Protein AF-A0A4Y7U472-F1 (afdb_monomer)

Solvent-accessible surface area (backbone atoms only — not comparable to full-atom values): 7929 Å² total; per-residue (Å²): 132,93,72,65,66,66,72,52,52,53,54,51,52,53,49,52,58,49,40,71,41,30,76,50,100,68,57,77,51,77,62,58,70,70,46,49,53,51,54,50,52,54,51,51,52,54,40,53,52,48,24,68,74,67,76,40,74,71,55,61,49,71,45,38,63,63,49,50,40,51,50,53,35,51,54,50,35,56,73,73,70,47,67,82,89,54,91,81,71,67,43,59,70,46,40,43,33,67,76,66,60,40,57,60,70,57,55,53,46,52,51,52,51,54,41,49,51,49,37,51,50,49,58,64,46,48,67,52,50,56,52,52,55,64,72,76,108

Mean predicted aligned error: 5.18 Å

Secondary structure (DSSP, 8-state):
----HHHHHHHHHHHHHHHHHHSSSS-S---HHHHHHHHHHHHHHHHHHHHHHHT-GGGGGGGHHHHHHHHHHHHHHHHTT--TTS-----HHHIIIIIS---HHHHHHHHHHHHHHHHHHHHHHHHHHHHHHHHH-

Foldseek 3Di:
DLDDPCLVVVVVVVVVVLCVQQLDLDHNDDCPPVNVVVVVVSQVVSLVSVCVVLVDPLSVLLCVLVVCQVVVQQVVCVVVVHDPPDDDQRRPLSCCCPVVVPRNSVSVVVSVVVSVVSNVVSVVCVVVVVVVVVVVD

Sequence (137 aa):
LFTDASFIIYAMLASMVFLFFNYRKKAKCFAGDVGSIAIAFWVIFLILKLILLTNSIIWLLFLAVYGVDAICTILHRLYLKQNIFEAHRLHFYQILSNEYKIQHRIVSLIYAITQSIISGIVVFFYDKLETVTLFVV

pLDDT: mean 90.58, std 10.45, range [45.75, 97.88]

Organism: NCBI:txid2133765

Radius of gyration: 17.92 Å; Cα contacts (8 Å, |Δi|>4): 68; chains: 1; bounding box: 34×40×49 Å

Structure (mmCIF, N/CA/C/O backbone):
data_AF-A0A4Y7U472-F1
#
_entry.id   AF-A0A4Y7U472-F1
#
loop_
_atom_site.group_PDB
_atom_site.id
_atom_site.type_symbol
_atom_site.label_atom_id
_atom_site.label_alt_id
_atom_site.label_comp_id
_atom_site.label_asym_id
_atom_site.label_entity_id
_atom_site.label_seq_id
_atom_site.pdbx_PDB_ins_code
_atom_site.Cartn_x
_atom_site.Cartn_y
_atom_site.Cartn_z
_atom_site.occupancy
_atom_site.B_iso_or_equiv
_atom_site.auth_seq_id
_atom_site.auth_comp_id
_atom_site.auth_asym_id
_atom_site.auth_atom_id
_atom_site.pdbx_PDB_model_num
ATOM 1 N N . LEU A 1 1 ? 15.512 -10.337 -16.105 1.00 76.62 1 LEU A N 1
ATOM 2 C CA . LEU A 1 1 ? 14.334 -11.083 -15.597 1.00 76.62 1 LEU A CA 1
ATOM 3 C C . LEU A 1 1 ? 13.852 -10.414 -14.309 1.00 76.62 1 LEU A C 1
ATOM 5 O O . LEU A 1 1 ? 14.685 -10.203 -13.435 1.00 76.62 1 LEU A O 1
ATOM 9 N N . PHE A 1 2 ? 12.562 -10.058 -14.198 1.00 87.75 2 PHE A N 1
ATOM 10 C CA . PHE A 1 2 ? 12.027 -9.349 -13.025 1.00 87.75 2 PHE A CA 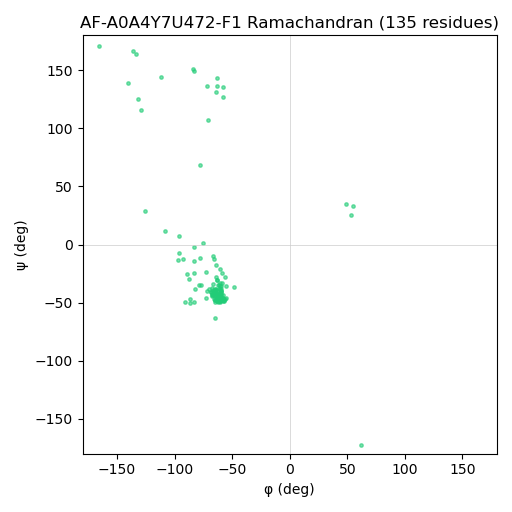1
ATOM 11 C C . PHE A 1 2 ? 12.094 -10.197 -11.755 1.00 87.75 2 PHE A C 1
ATOM 13 O O . PHE A 1 2 ? 12.836 -9.850 -10.858 1.00 87.75 2 PHE A O 1
ATOM 20 N N . THR A 1 3 ? 11.403 -11.329 -11.652 1.00 92.50 3 THR A N 1
ATOM 21 C CA . THR A 1 3 ? 11.542 -12.290 -10.540 1.00 92.50 3 THR A CA 1
ATOM 22 C C . THR A 1 3 ? 10.876 -13.611 -10.926 1.00 92.50 3 THR A C 1
ATOM 24 O O . THR A 1 3 ? 10.211 -13.671 -11.959 1.00 92.50 3 THR A O 1
ATOM 27 N N . ASP A 1 4 ? 11.053 -14.660 -10.122 1.00 93.00 4 ASP A N 1
ATOM 28 C CA . ASP A 1 4 ? 10.314 -15.914 -10.297 1.00 93.00 4 ASP A CA 1
ATOM 29 C C . ASP A 1 4 ? 8.809 -15.686 -10.074 1.00 93.00 4 ASP A C 1
ATOM 31 O O . ASP A 1 4 ? 8.409 -15.082 -9.075 1.00 93.00 4 ASP A O 1
ATOM 35 N N . ALA A 1 5 ? 7.966 -16.172 -10.989 1.00 93.44 5 ALA A N 1
ATOM 36 C CA . ALA A 1 5 ? 6.516 -16.007 -10.899 1.00 93.44 5 ALA A CA 1
ATOM 37 C C . ALA A 1 5 ? 5.935 -16.634 -9.619 1.00 93.44 5 ALA A C 1
ATOM 39 O O . ALA A 1 5 ? 5.031 -16.068 -9.002 1.00 93.44 5 ALA A O 1
ATOM 40 N N . SER A 1 6 ? 6.498 -17.756 -9.169 1.00 95.12 6 SER A N 1
ATOM 41 C CA . SER A 1 6 ? 6.091 -18.467 -7.954 1.00 95.12 6 SER A CA 1
ATOM 42 C C . SER A 1 6 ? 6.266 -17.595 -6.712 1.00 95.12 6 SER A C 1
ATOM 44 O O . SER A 1 6 ? 5.431 -17.630 -5.808 1.00 95.12 6 SER A O 1
ATOM 46 N N . PHE A 1 7 ? 7.307 -16.754 -6.691 1.00 93.62 7 PHE A N 1
ATOM 47 C CA . PHE A 1 7 ? 7.569 -15.816 -5.596 1.00 93.62 7 PHE A CA 1
ATOM 48 C C . PHE A 1 7 ? 6.462 -14.764 -5.445 1.00 93.62 7 PHE A C 1
ATOM 50 O O . PHE A 1 7 ? 6.217 -14.276 -4.343 1.00 93.62 7 PHE A O 1
ATOM 57 N N . ILE A 1 8 ? 5.775 -14.427 -6.541 1.00 94.75 8 ILE A N 1
ATOM 58 C CA . ILE A 1 8 ? 4.638 -13.506 -6.516 1.00 94.75 8 ILE A CA 1
ATOM 59 C C . ILE A 1 8 ? 3.346 -14.261 -6.197 1.00 94.75 8 ILE A C 1
ATOM 61 O O . ILE A 1 8 ? 2.609 -13.893 -5.281 1.00 94.75 8 ILE A O 1
ATOM 65 N N . ILE A 1 9 ? 3.092 -15.346 -6.928 1.00 95.62 9 ILE A N 1
ATOM 66 C CA . ILE A 1 9 ? 1.836 -16.099 -6.868 1.00 95.62 9 ILE A CA 1
ATOM 67 C C . ILE A 1 9 ? 1.595 -16.675 -5.469 1.00 95.62 9 ILE A C 1
ATOM 69 O O . ILE A 1 9 ? 0.494 -16.535 -4.938 1.00 95.62 9 ILE A O 1
ATOM 73 N N . TYR A 1 10 ? 2.603 -17.275 -4.828 1.00 95.50 10 TYR A N 1
ATOM 74 C CA . TYR A 1 10 ? 2.413 -17.867 -3.500 1.00 95.50 10 TYR A CA 1
ATOM 75 C C . TYR A 1 10 ? 2.120 -16.827 -2.420 1.00 95.50 10 TYR A C 1
ATOM 77 O O . TYR A 1 10 ? 1.247 -17.053 -1.583 1.00 95.50 10 TYR A O 1
ATOM 85 N N . ALA A 1 11 ? 2.779 -15.669 -2.461 1.00 94.62 11 ALA A N 1
ATOM 86 C CA . ALA A 1 11 ? 2.505 -14.583 -1.524 1.00 94.62 11 ALA A CA 1
ATOM 87 C C . ALA A 1 11 ? 1.107 -13.975 -1.741 1.00 94.62 11 ALA A C 1
ATOM 89 O O . ALA A 1 11 ? 0.402 -13.683 -0.769 1.00 94.62 11 ALA A O 1
ATOM 90 N N . MET A 1 12 ? 0.653 -13.856 -2.995 1.00 95.75 12 MET A N 1
ATOM 91 C CA . MET A 1 12 ? -0.722 -13.452 -3.311 1.00 95.75 12 MET A CA 1
ATOM 92 C C . MET A 1 12 ? -1.753 -14.459 -2.787 1.00 95.75 12 MET A C 1
ATOM 94 O O . MET A 1 12 ? -2.718 -14.059 -2.135 1.00 95.75 12 MET A O 1
ATOM 98 N N . LEU A 1 13 ? -1.543 -15.760 -3.014 1.00 97.12 13 LEU A N 1
ATOM 99 C CA . LEU A 1 13 ? -2.435 -16.816 -2.522 1.00 97.12 13 LEU A CA 1
ATOM 100 C C . LEU A 1 13 ? -2.481 -16.845 -0.991 1.00 97.12 13 LEU A C 1
ATOM 102 O O . LEU A 1 13 ? -3.567 -16.881 -0.414 1.00 97.12 13 LEU A O 1
ATOM 106 N N . ALA A 1 14 ? -1.327 -16.753 -0.324 1.00 95.69 14 ALA A N 1
ATOM 107 C CA . ALA A 1 14 ? -1.250 -16.661 1.132 1.00 95.69 14 ALA A CA 1
ATOM 108 C C . ALA A 1 14 ? -2.024 -15.442 1.661 1.00 95.69 14 ALA A C 1
ATOM 110 O O . ALA A 1 14 ? -2.798 -15.562 2.612 1.00 95.69 14 ALA A O 1
ATOM 111 N N . SER A 1 15 ? -1.885 -14.289 0.999 1.00 95.44 15 SER A N 1
ATOM 112 C CA . SER A 1 15 ? -2.616 -13.065 1.344 1.00 95.44 15 SER A CA 1
ATOM 113 C C . SER A 1 15 ? -4.124 -13.216 1.136 1.00 95.44 15 SER A C 1
ATOM 115 O O . SER A 1 15 ? -4.905 -12.747 1.961 1.00 95.44 15 SER A O 1
ATOM 117 N N . MET A 1 16 ? -4.554 -13.915 0.082 1.00 96.06 16 MET A N 1
ATOM 118 C CA . MET A 1 16 ? -5.968 -14.188 -0.194 1.00 96.06 16 MET A CA 1
ATOM 119 C C . MET A 1 16 ? -6.588 -15.118 0.859 1.00 96.06 16 MET A C 1
ATOM 121 O O . MET A 1 16 ? -7.681 -14.846 1.362 1.00 96.06 16 MET A O 1
ATOM 125 N N . VAL A 1 17 ? -5.870 -16.175 1.253 1.00 96.44 17 VAL A N 1
ATOM 126 C CA . VAL A 1 17 ? -6.282 -17.074 2.343 1.00 96.44 17 VAL A CA 1
ATOM 127 C C . VAL A 1 17 ? -6.347 -16.312 3.667 1.00 96.44 17 VAL A C 1
ATOM 129 O O . VAL A 1 17 ? -7.341 -16.415 4.387 1.00 96.44 17 VAL A O 1
ATOM 132 N N . PHE A 1 18 ? -5.343 -15.490 3.977 1.00 95.69 18 PHE A N 1
ATOM 133 C CA . PHE A 1 18 ? -5.356 -14.630 5.160 1.00 95.69 18 PHE A CA 1
ATOM 134 C C . PHE A 1 18 ? -6.564 -13.680 5.160 1.00 95.69 18 PHE A C 1
ATOM 136 O O . PHE A 1 18 ? -7.284 -13.589 6.160 1.00 95.69 18 PHE A O 1
ATOM 143 N N . LEU A 1 19 ? -6.850 -13.032 4.026 1.00 94.19 19 LEU A N 1
ATOM 144 C CA . LEU A 1 19 ? -7.974 -12.112 3.876 1.00 94.19 19 LEU A CA 1
ATOM 145 C C . LEU A 1 19 ? -9.318 -12.805 4.137 1.00 94.19 19 LEU A C 1
ATOM 147 O O . LEU A 1 19 ? -10.188 -12.214 4.773 1.00 94.19 19 LEU A O 1
ATOM 151 N N . PHE A 1 20 ? -9.483 -14.075 3.756 1.00 94.50 20 PHE A N 1
ATOM 152 C CA . PHE A 1 20 ? -10.693 -14.849 4.064 1.00 94.50 20 PHE A CA 1
ATOM 153 C C . PHE A 1 20 ? -10.950 -15.003 5.576 1.00 94.50 20 PHE A C 1
ATOM 155 O O . PHE A 1 20 ? -12.105 -15.047 6.025 1.00 94.50 20 PHE A O 1
ATOM 162 N N . PHE A 1 21 ? -9.899 -15.081 6.395 1.00 94.75 21 PHE A N 1
ATOM 163 C CA . PHE A 1 21 ? -10.017 -15.147 7.857 1.00 94.75 21 PHE A CA 1
ATOM 164 C C . PHE A 1 21 ? -10.065 -13.763 8.517 1.00 94.75 21 PHE A C 1
ATOM 166 O O . PHE A 1 21 ? -10.706 -13.610 9.565 1.00 94.75 21 PHE A O 1
ATOM 173 N N . ASN A 1 22 ? -9.433 -12.762 7.903 1.00 95.12 22 ASN A N 1
ATOM 174 C CA . ASN A 1 22 ? -9.317 -11.410 8.437 1.00 95.12 22 ASN A CA 1
ATOM 175 C 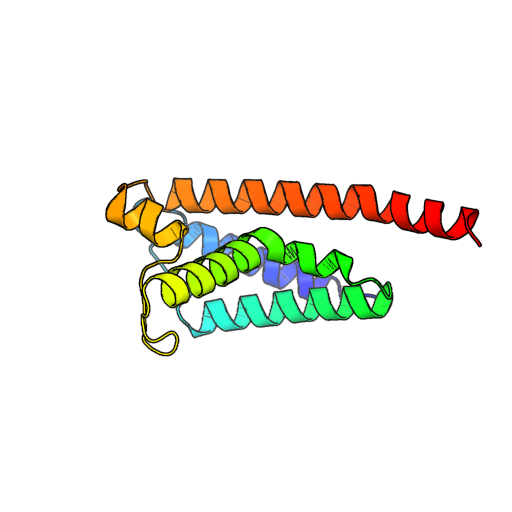C . ASN A 1 22 ? -10.508 -10.500 8.073 1.00 95.12 22 ASN A C 1
ATOM 177 O O . ASN A 1 22 ? -11.080 -9.866 8.961 1.00 95.12 22 ASN A O 1
ATOM 181 N N . TYR A 1 23 ? -10.945 -10.478 6.808 1.00 91.62 23 TYR A N 1
ATOM 182 C CA . TYR A 1 23 ? -11.982 -9.578 6.283 1.00 91.62 23 TYR A CA 1
ATOM 183 C C . TYR A 1 23 ? -13.400 -10.029 6.668 1.00 91.62 23 TYR A C 1
ATOM 185 O O . TYR A 1 23 ? -14.215 -10.481 5.863 1.00 91.62 23 TYR A O 1
ATOM 193 N N . ARG A 1 24 ? -13.713 -9.930 7.960 1.00 90.81 24 ARG A N 1
ATOM 194 C CA . ARG A 1 24 ? -14.987 -10.339 8.568 1.00 90.81 24 ARG A CA 1
ATOM 195 C C . ARG A 1 24 ? -15.494 -9.255 9.512 1.00 90.81 24 ARG A C 1
ATOM 197 O O . ARG A 1 24 ? -14.742 -8.380 9.924 1.00 90.81 24 ARG A O 1
ATOM 204 N N . LYS A 1 25 ? -16.779 -9.319 9.893 1.00 86.88 25 LYS A N 1
ATOM 205 C CA . LYS A 1 25 ? -17.333 -8.434 10.944 1.00 86.88 25 LYS A CA 1
ATOM 206 C C . LYS A 1 25 ? -16.536 -8.542 12.252 1.00 86.88 25 LYS A C 1
ATOM 208 O O . LYS A 1 25 ? -16.368 -7.548 12.943 1.00 86.88 25 LYS A O 1
ATOM 213 N N . LYS A 1 26 ? -16.051 -9.747 12.565 1.00 89.38 26 LYS A N 1
ATOM 214 C CA . LYS A 1 26 ? -15.075 -10.029 13.621 1.00 89.38 26 LYS A CA 1
ATOM 215 C C . LYS A 1 26 ? -13.953 -10.860 12.999 1.00 89.38 26 LYS A C 1
ATOM 217 O O . LYS A 1 26 ? -14.231 -11.958 12.509 1.00 89.38 26 LYS A O 1
ATOM 222 N N . ALA A 1 27 ? -12.738 -10.319 12.952 1.00 90.56 27 ALA A N 1
ATOM 223 C CA . ALA A 1 27 ? -11.581 -11.017 12.400 1.00 90.56 27 ALA A CA 1
ATOM 224 C C . ALA A 1 27 ? -11.281 -12.275 13.227 1.00 90.56 27 ALA A C 1
ATOM 226 O O . ALA A 1 27 ? -11.332 -12.239 14.456 1.00 90.56 27 ALA A O 1
ATOM 227 N N . LYS A 1 28 ? -10.995 -13.392 12.552 1.00 92.38 28 LYS A N 1
ATOM 228 C CA . LYS A 1 28 ? -10.588 -14.645 13.213 1.00 92.38 28 LYS A CA 1
ATOM 229 C C . LYS A 1 28 ? -9.079 -14.739 13.406 1.00 92.38 28 LYS A C 1
ATOM 231 O O . LYS A 1 28 ? -8.617 -15.456 14.282 1.00 92.38 28 LYS A O 1
ATOM 236 N N . CYS A 1 29 ? -8.333 -14.043 12.556 1.00 92.94 29 CYS A N 1
ATOM 237 C CA . CYS A 1 29 ? -6.883 -14.024 12.540 1.00 92.94 29 CYS A CA 1
ATOM 238 C C . CYS A 1 29 ? -6.415 -12.597 12.242 1.00 92.94 29 CYS A C 1
ATOM 240 O O . CYS A 1 29 ? -6.997 -11.908 11.395 1.00 92.94 29 CYS A O 1
ATOM 242 N N . PHE A 1 30 ? -5.372 -12.168 12.942 1.00 93.06 30 PHE A N 1
ATOM 243 C CA . PHE A 1 30 ? -4.671 -10.912 12.710 1.00 93.06 30 PHE A CA 1
ATOM 244 C C . PHE A 1 30 ? -3.273 -11.231 12.185 1.00 93.06 30 PHE A C 1
ATOM 246 O O . PHE A 1 30 ? -2.674 -12.212 12.612 1.00 93.06 30 PHE A O 1
ATOM 253 N N . ALA A 1 31 ? -2.756 -10.401 11.278 1.00 92.56 31 ALA A N 1
ATOM 254 C CA . ALA A 1 31 ? -1.408 -10.585 10.738 1.00 92.56 31 ALA A CA 1
ATOM 255 C C . ALA A 1 31 ? -0.329 -10.447 11.828 1.00 92.56 31 ALA A C 1
ATOM 257 O O . ALA A 1 31 ? 0.727 -11.072 11.739 1.00 92.56 31 ALA A O 1
ATOM 258 N N . GLY A 1 32 ? -0.605 -9.622 12.847 1.00 92.81 32 GLY A N 1
ATOM 259 C CA . GLY A 1 32 ? 0.377 -9.219 13.848 1.00 92.81 32 GLY A CA 1
ATOM 260 C C . GLY A 1 32 ? 1.544 -8.442 13.233 1.00 92.81 32 GLY A C 1
ATOM 261 O O . GLY A 1 32 ? 1.542 -8.105 12.043 1.00 92.81 32 GLY A O 1
ATOM 262 N N . ASP A 1 33 ? 2.560 -8.179 14.047 1.00 93.69 33 ASP A N 1
ATOM 263 C CA . ASP A 1 33 ? 3.754 -7.454 13.600 1.00 93.69 33 ASP A CA 1
ATOM 264 C C . ASP A 1 33 ? 4.566 -8.292 12.606 1.00 93.69 33 ASP A C 1
ATOM 266 O O . ASP A 1 33 ? 4.981 -7.802 11.562 1.00 93.69 33 ASP A O 1
ATOM 270 N N . VAL A 1 34 ? 4.699 -9.598 12.859 1.00 94.31 34 VAL A N 1
ATOM 271 C CA . VAL A 1 34 ? 5.447 -10.509 11.978 1.00 94.31 34 VAL A CA 1
ATOM 272 C C . VAL A 1 34 ? 4.846 -10.550 10.571 1.00 94.31 34 VAL A C 1
ATOM 274 O O . VAL A 1 34 ? 5.568 -10.384 9.590 1.00 94.31 34 VAL A O 1
ATOM 277 N N . GLY A 1 35 ? 3.526 -10.739 10.450 1.00 93.62 35 GLY A N 1
ATOM 278 C CA . GLY A 1 35 ? 2.869 -10.824 9.146 1.00 93.62 35 GLY A CA 1
ATOM 279 C C . GLY A 1 35 ? 2.878 -9.495 8.393 1.00 93.62 35 GLY A C 1
ATOM 280 O O . GLY A 1 35 ? 3.130 -9.470 7.190 1.00 93.62 35 GLY A O 1
ATOM 281 N N . SER A 1 36 ? 2.643 -8.381 9.093 1.00 93.25 36 SER A N 1
ATOM 282 C CA . SER A 1 36 ? 2.641 -7.053 8.468 1.00 93.25 36 SER A CA 1
ATOM 283 C C . SER A 1 36 ? 4.031 -6.631 7.983 1.00 93.25 36 SER A C 1
ATOM 285 O O . SER A 1 36 ? 4.158 -6.196 6.838 1.00 93.25 36 SER A O 1
ATOM 287 N N . ILE A 1 37 ? 5.079 -6.832 8.788 1.00 95.38 37 ILE A N 1
ATOM 288 C CA . ILE A 1 37 ? 6.466 -6.534 8.401 1.00 95.38 37 ILE A CA 1
ATOM 289 C C . ILE A 1 37 ? 6.906 -7.422 7.230 1.00 95.38 37 ILE A C 1
ATOM 291 O O . ILE A 1 37 ? 7.529 -6.926 6.292 1.00 95.38 37 ILE A O 1
ATOM 295 N N . ALA A 1 38 ? 6.540 -8.709 7.230 1.00 95.69 38 ALA A N 1
ATOM 296 C CA . ALA A 1 38 ? 6.867 -9.623 6.135 1.00 95.69 38 ALA A CA 1
ATOM 297 C C . ALA A 1 38 ? 6.240 -9.188 4.798 1.00 95.69 38 ALA A C 1
ATOM 299 O O . ALA A 1 38 ? 6.934 -9.141 3.781 1.00 95.69 38 ALA A O 1
ATOM 300 N N . ILE A 1 39 ? 4.951 -8.819 4.793 1.00 95.69 39 ILE A N 1
ATOM 301 C CA . ILE A 1 39 ? 4.265 -8.323 3.587 1.00 95.69 39 ILE A CA 1
ATOM 302 C C . ILE A 1 39 ? 4.881 -6.998 3.126 1.00 95.69 39 ILE A C 1
ATOM 304 O O . ILE A 1 39 ? 5.130 -6.828 1.934 1.00 95.69 39 ILE A O 1
ATOM 308 N N . ALA A 1 40 ? 5.167 -6.076 4.051 1.00 95.38 40 ALA A N 1
ATOM 309 C CA . ALA A 1 40 ? 5.785 -4.794 3.722 1.00 95.38 40 ALA A CA 1
ATOM 310 C C . ALA A 1 40 ? 7.160 -4.982 3.069 1.00 95.38 40 ALA A C 1
ATOM 312 O O . ALA A 1 40 ? 7.423 -4.407 2.015 1.00 95.38 40 ALA A O 1
ATOM 313 N N . PHE A 1 41 ? 8.012 -5.833 3.646 1.00 95.75 41 PHE A N 1
ATOM 314 C CA . PHE A 1 41 ? 9.325 -6.143 3.087 1.00 95.75 41 PHE A CA 1
ATOM 315 C C . PHE A 1 41 ? 9.218 -6.763 1.688 1.00 95.75 41 PHE A C 1
ATOM 317 O O . PHE A 1 41 ? 9.921 -6.341 0.771 1.00 95.75 41 PHE A O 1
ATOM 324 N N . TRP A 1 42 ? 8.301 -7.717 1.503 1.00 96.44 42 TRP A N 1
ATOM 325 C CA . TRP A 1 42 ? 8.051 -8.351 0.209 1.00 96.44 42 TRP A CA 1
ATOM 326 C C . TRP A 1 42 ? 7.611 -7.338 -0.861 1.00 96.44 42 TRP A C 1
ATOM 328 O O . TRP A 1 42 ? 8.180 -7.316 -1.953 1.00 96.44 42 TRP A O 1
ATOM 338 N N . VAL A 1 43 ? 6.667 -6.446 -0.544 1.00 96.69 43 VAL A N 1
ATOM 339 C CA . VAL A 1 43 ? 6.197 -5.400 -1.470 1.00 96.69 43 VAL A CA 1
ATOM 340 C C . VAL A 1 43 ? 7.304 -4.393 -1.789 1.00 96.69 43 VAL A C 1
ATOM 342 O O . VAL A 1 43 ? 7.531 -4.089 -2.960 1.00 96.69 43 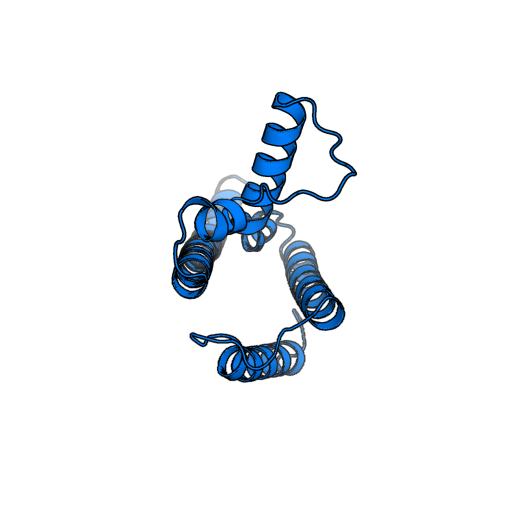VAL A O 1
ATOM 345 N N . ILE A 1 44 ? 8.029 -3.902 -0.779 1.00 96.81 44 ILE A N 1
ATOM 346 C CA . ILE A 1 44 ? 9.132 -2.945 -0.967 1.00 96.81 44 ILE A CA 1
ATOM 347 C C . ILE A 1 44 ? 10.226 -3.553 -1.846 1.00 96.81 44 ILE A C 1
ATOM 349 O O . ILE A 1 44 ? 10.711 -2.885 -2.757 1.00 96.81 44 ILE A O 1
ATOM 353 N N . PHE A 1 45 ? 10.583 -4.822 -1.630 1.00 96.50 45 PHE A N 1
ATOM 354 C CA . PHE A 1 45 ? 11.557 -5.522 -2.465 1.00 96.50 45 PHE A CA 1
ATOM 355 C C . PHE A 1 45 ? 11.133 -5.550 -3.939 1.00 96.50 45 PHE A C 1
ATOM 357 O O . PHE A 1 45 ? 11.936 -5.222 -4.813 1.00 96.50 45 PHE A O 1
ATOM 364 N N . LEU A 1 46 ? 9.875 -5.903 -4.226 1.00 96.69 46 LEU A N 1
ATOM 365 C CA . LEU A 1 46 ? 9.358 -5.938 -5.597 1.00 96.69 46 LEU A CA 1
ATOM 366 C C . LEU A 1 46 ? 9.370 -4.550 -6.247 1.00 96.69 46 LEU A C 1
ATOM 368 O O . LEU A 1 46 ? 9.784 -4.429 -7.399 1.00 96.69 46 LEU A O 1
ATOM 372 N N . ILE A 1 47 ? 8.976 -3.507 -5.512 1.00 96.44 47 ILE A N 1
ATOM 373 C CA . ILE A 1 47 ? 8.984 -2.123 -6.006 1.00 96.44 47 ILE A CA 1
ATOM 374 C C . ILE A 1 47 ? 10.412 -1.648 -6.278 1.00 96.44 47 ILE A C 1
ATOM 376 O O . ILE A 1 47 ? 10.681 -1.136 -7.359 1.00 96.44 47 ILE A O 1
ATOM 380 N N . LEU A 1 48 ? 11.349 -1.850 -5.348 1.00 96.50 48 LEU A N 1
ATOM 381 C CA . LEU A 1 48 ? 12.751 -1.471 -5.544 1.00 96.50 48 LEU A CA 1
ATOM 382 C C . LEU A 1 48 ? 13.362 -2.189 -6.745 1.00 96.50 48 LEU A C 1
ATOM 384 O O . LEU A 1 48 ? 14.032 -1.566 -7.566 1.00 96.50 48 LEU A O 1
ATOM 388 N N . LYS A 1 49 ? 13.091 -3.487 -6.892 1.00 95.56 49 LYS A N 1
ATOM 389 C CA . LYS A 1 49 ? 13.549 -4.253 -8.050 1.00 95.56 49 LYS A CA 1
ATOM 390 C C . LYS A 1 49 ? 12.967 -3.711 -9.354 1.00 95.56 49 LYS A C 1
ATOM 392 O O . LYS A 1 49 ? 13.679 -3.667 -10.353 1.00 95.56 49 LYS A O 1
ATOM 397 N N . LEU A 1 50 ? 11.705 -3.283 -9.338 1.00 93.81 50 LEU A N 1
ATOM 398 C CA . LEU A 1 50 ? 11.045 -2.68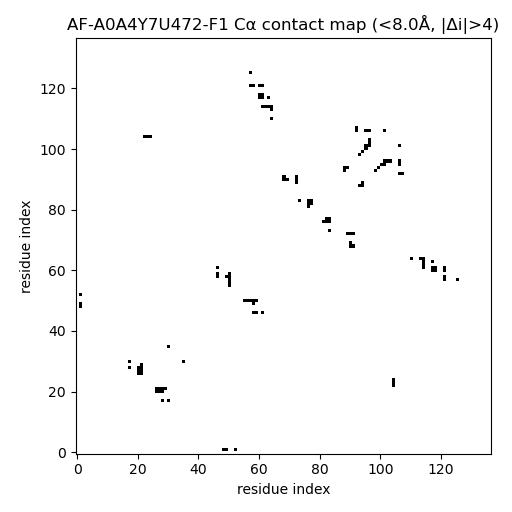9 -10.498 1.00 93.81 50 LEU A CA 1
ATOM 399 C C . LEU A 1 50 ? 11.707 -1.362 -10.872 1.00 93.81 50 LEU A C 1
ATOM 401 O O . LEU A 1 50 ? 12.108 -1.206 -12.017 1.00 93.81 50 LEU A O 1
ATOM 405 N N . ILE A 1 51 ? 11.941 -0.484 -9.891 1.00 93.88 51 ILE A N 1
ATOM 406 C CA . ILE A 1 51 ? 12.657 0.790 -10.067 1.00 93.88 51 ILE A CA 1
ATOM 407 C C . ILE A 1 51 ? 14.037 0.572 -10.685 1.00 93.88 51 ILE A C 1
ATOM 409 O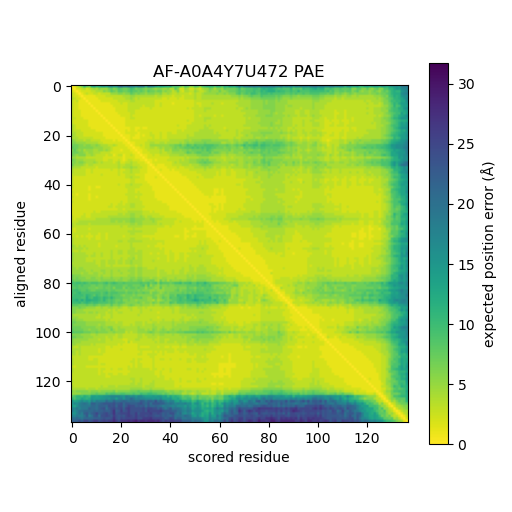 O . ILE A 1 51 ? 14.397 1.285 -11.616 1.00 93.88 51 ILE A O 1
ATOM 413 N N . LEU A 1 52 ? 14.806 -0.403 -10.191 1.00 93.88 52 LEU A N 1
ATOM 414 C CA . LEU A 1 52 ? 16.147 -0.696 -10.707 1.00 93.88 52 LEU A CA 1
ATOM 415 C C . LEU A 1 52 ? 16.125 -1.238 -12.139 1.00 93.88 52 LEU A C 1
ATOM 417 O O . LEU A 1 52 ? 17.038 -0.965 -12.910 1.00 93.88 52 LEU A O 1
ATOM 421 N N . LEU A 1 53 ? 15.100 -2.010 -12.502 1.00 92.69 53 LEU A N 1
ATOM 422 C CA . LEU A 1 53 ? 14.974 -2.564 -13.850 1.00 92.69 53 LEU A CA 1
ATOM 423 C C . LEU A 1 53 ? 14.498 -1.529 -14.867 1.00 92.69 53 LEU A C 1
ATOM 425 O O . LEU A 1 53 ? 14.932 -1.571 -16.013 1.00 92.69 53 LEU A O 1
ATOM 429 N N . THR A 1 54 ? 13.633 -0.606 -14.455 1.00 90.38 54 THR A N 1
ATOM 430 C CA . THR A 1 54 ? 13.077 0.435 -15.328 1.00 90.38 54 THR A CA 1
ATOM 431 C C . THR A 1 54 ? 13.817 1.769 -15.243 1.00 90.38 54 THR A C 1
ATOM 433 O O . THR A 1 54 ? 13.469 2.700 -15.956 1.00 90.38 54 THR A O 1
ATOM 436 N N . ASN A 1 55 ? 14.769 1.917 -14.316 1.00 90.38 55 ASN A N 1
ATOM 437 C CA . ASN A 1 55 ? 15.409 3.191 -13.957 1.00 90.38 55 ASN A CA 1
ATOM 438 C C . ASN A 1 55 ? 14.411 4.340 -13.704 1.00 90.38 55 ASN A C 1
ATOM 440 O O . ASN A 1 55 ? 14.687 5.499 -14.006 1.00 90.38 55 ASN A O 1
ATOM 444 N N . SER A 1 56 ? 13.238 4.028 -13.143 1.00 88.38 56 SER A N 1
ATOM 445 C CA . SER A 1 56 ? 12.154 4.999 -12.964 1.00 88.38 56 SER A CA 1
ATOM 446 C C . SER A 1 56 ? 11.603 4.952 -11.551 1.00 88.38 56 SER A C 1
ATOM 448 O O . SER A 1 56 ? 11.182 3.908 -11.065 1.00 88.38 56 SER A O 1
ATOM 450 N N . ILE A 1 57 ? 11.582 6.104 -10.886 1.00 91.50 57 ILE A N 1
ATOM 451 C CA . ILE A 1 57 ? 11.138 6.241 -9.492 1.00 91.50 57 ILE A CA 1
ATOM 452 C C . ILE A 1 57 ? 9.601 6.236 -9.389 1.00 91.50 57 ILE A C 1
ATOM 454 O O . ILE A 1 57 ? 9.053 6.067 -8.300 1.00 91.50 57 ILE A O 1
ATOM 458 N N . ILE A 1 58 ? 8.882 6.353 -10.514 1.00 92.25 58 ILE A N 1
ATOM 459 C CA . ILE A 1 58 ? 7.413 6.441 -10.542 1.00 92.25 58 ILE A CA 1
ATOM 460 C C . ILE A 1 58 ? 6.727 5.252 -9.854 1.00 92.25 58 ILE A C 1
ATOM 462 O O . ILE A 1 58 ? 5.653 5.407 -9.276 1.00 92.25 58 ILE A O 1
ATOM 466 N N . TRP A 1 59 ? 7.373 4.083 -9.830 1.00 93.44 59 TRP A N 1
ATOM 467 C CA . TRP A 1 59 ? 6.861 2.885 -9.166 1.00 93.44 59 TRP A CA 1
ATOM 468 C C . TRP A 1 59 ? 6.731 3.028 -7.644 1.00 93.44 59 TRP A C 1
ATOM 470 O O . TRP A 1 59 ? 5.956 2.288 -7.041 1.00 93.44 59 TRP A O 1
ATOM 480 N N . LEU A 1 60 ? 7.387 4.012 -7.009 1.00 94.38 60 LEU A N 1
ATOM 481 C CA . LEU A 1 60 ? 7.126 4.353 -5.602 1.00 94.38 60 LEU A CA 1
ATOM 482 C C . LEU A 1 60 ? 5.663 4.750 -5.356 1.00 94.38 60 LEU A C 1
ATOM 484 O O . LEU A 1 60 ? 5.160 4.574 -4.246 1.00 94.38 60 LEU A O 1
ATOM 488 N N . LEU A 1 61 ? 4.944 5.223 -6.380 1.00 95.50 61 LEU A N 1
ATOM 489 C CA . LEU A 1 61 ? 3.522 5.560 -6.283 1.00 95.50 61 LEU A CA 1
ATOM 490 C C . LEU A 1 61 ? 2.620 4.337 -6.038 1.00 95.50 61 LEU A C 1
ATOM 492 O O . LEU A 1 61 ? 1.458 4.494 -5.658 1.00 95.50 61 LEU A O 1
ATOM 496 N N . PHE A 1 62 ? 3.142 3.111 -6.135 1.00 96.00 62 PHE A N 1
ATOM 497 C CA . PHE A 1 62 ? 2.438 1.917 -5.647 1.00 96.00 62 PHE A CA 1
ATOM 498 C C . PHE A 1 62 ? 2.260 1.907 -4.118 1.00 96.00 62 PHE A C 1
ATOM 500 O O . PHE A 1 62 ? 1.465 1.127 -3.602 1.00 96.00 62 PHE A O 1
ATOM 507 N N . LEU A 1 63 ? 2.951 2.796 -3.397 1.00 96.56 63 LEU A N 1
ATOM 508 C CA . LEU A 1 63 ? 2.771 3.042 -1.965 1.00 96.56 63 LEU A CA 1
ATOM 509 C C . LEU A 1 63 ? 2.103 4.396 -1.679 1.00 96.56 63 LEU A C 1
ATOM 511 O O . LEU A 1 63 ? 2.098 4.834 -0.531 1.00 96.56 63 LEU A O 1
ATOM 515 N N . ALA A 1 64 ? 1.549 5.073 -2.691 1.00 95.75 64 ALA A N 1
ATOM 516 C CA . ALA A 1 64 ? 1.092 6.458 -2.579 1.00 95.75 64 ALA A CA 1
ATOM 517 C C . ALA A 1 64 ? 0.075 6.684 -1.453 1.00 95.75 64 ALA A C 1
ATOM 519 O O . ALA A 1 64 ? 0.249 7.617 -0.677 1.00 95.75 64 ALA A O 1
ATOM 520 N N . VAL A 1 65 ? -0.956 5.843 -1.317 1.00 96.44 65 VAL A N 1
ATOM 521 C CA . VAL A 1 65 ? -1.999 6.048 -0.294 1.00 96.44 65 VAL A CA 1
ATOM 522 C C . VAL A 1 65 ? -1.402 5.976 1.111 1.00 96.44 65 VAL A C 1
ATOM 524 O O . VAL A 1 65 ? -1.651 6.851 1.937 1.00 96.44 65 VAL A O 1
ATOM 527 N N . TYR A 1 66 ? -0.571 4.965 1.368 1.00 94.00 66 TYR A N 1
ATOM 528 C CA . TYR A 1 66 ? 0.085 4.780 2.663 1.00 94.00 66 TYR A CA 1
ATOM 529 C C . TYR A 1 66 ? 1.153 5.846 2.930 1.00 94.00 66 TYR A C 1
ATOM 531 O O . TYR A 1 66 ? 1.267 6.333 4.053 1.00 94.00 66 TYR A O 1
ATOM 539 N N . GLY A 1 67 ? 1.906 6.237 1.899 1.00 95.19 67 GLY A N 1
ATOM 540 C CA . GLY A 1 67 ? 2.904 7.298 1.978 1.00 95.19 67 GLY A CA 1
ATOM 541 C C . GLY A 1 67 ? 2.275 8.651 2.296 1.00 95.19 67 GLY A C 1
ATOM 542 O O . GLY A 1 67 ? 2.736 9.337 3.203 1.00 95.19 67 GLY A O 1
ATOM 543 N N . VAL A 1 68 ? 1.183 9.009 1.615 1.00 96.19 68 VAL A N 1
ATOM 544 C CA . VAL A 1 68 ? 0.441 10.250 1.873 1.00 96.19 68 VAL A CA 1
ATOM 545 C C . VAL A 1 68 ? -0.142 10.247 3.283 1.00 96.19 68 VAL A C 1
ATOM 547 O O . VAL A 1 68 ? 0.061 11.219 4.002 1.00 96.19 68 VAL A O 1
ATOM 550 N N . ASP A 1 69 ? -0.793 9.164 3.721 1.00 95.62 69 ASP A N 1
ATOM 551 C CA . ASP A 1 69 ? -1.331 9.060 5.087 1.00 95.62 69 ASP A CA 1
ATOM 552 C C . ASP A 1 69 ? -0.223 9.265 6.137 1.00 95.62 69 ASP A C 1
ATOM 554 O O . ASP A 1 69 ? -0.355 10.091 7.042 1.00 95.62 69 ASP A O 1
ATOM 558 N N . ALA A 1 70 ? 0.924 8.594 5.977 1.00 93.69 70 ALA A N 1
ATOM 559 C CA . ALA A 1 70 ? 2.062 8.742 6.881 1.00 93.69 70 ALA A CA 1
ATOM 560 C C . ALA A 1 70 ? 2.632 10.171 6.890 1.00 93.69 70 ALA A C 1
ATOM 562 O O . ALA A 1 70 ? 2.797 10.753 7.963 1.00 93.69 70 ALA A O 1
ATOM 563 N N . ILE A 1 71 ? 2.889 10.761 5.719 1.00 95.56 71 ILE A N 1
ATOM 564 C CA . ILE A 1 71 ? 3.449 12.116 5.597 1.00 95.56 71 ILE A CA 1
ATOM 565 C C . ILE A 1 71 ? 2.478 13.147 6.174 1.00 95.56 71 ILE A C 1
ATOM 567 O O . ILE A 1 71 ? 2.877 13.968 7.000 1.00 95.56 71 ILE A O 1
ATOM 571 N N . CYS A 1 72 ? 1.198 13.089 5.803 1.00 94.75 72 CYS A N 1
ATOM 572 C CA . CYS A 1 72 ? 0.175 13.981 6.339 1.00 94.75 72 CYS A CA 1
ATOM 573 C C . CYS A 1 72 ? 0.053 13.842 7.858 1.00 94.75 72 CYS A C 1
ATOM 575 O O . CYS A 1 72 ? -0.058 14.852 8.550 1.00 94.75 72 CYS A O 1
ATOM 577 N N . THR A 1 73 ? 0.138 12.621 8.392 1.00 93.94 73 THR A N 1
ATOM 578 C CA . THR A 1 73 ? 0.100 12.395 9.841 1.00 93.94 73 THR A CA 1
ATOM 579 C C . THR A 1 73 ? 1.311 13.016 10.537 1.00 93.94 73 THR A C 1
ATOM 581 O O . THR A 1 73 ? 1.148 13.700 11.546 1.00 93.94 73 THR A O 1
ATOM 584 N N . ILE A 1 74 ? 2.520 12.848 9.993 1.00 94.00 74 ILE A N 1
ATOM 585 C CA . ILE A 1 74 ? 3.738 13.468 10.537 1.00 94.00 74 ILE A CA 1
ATOM 586 C C . ILE A 1 74 ? 3.615 14.996 10.523 1.00 94.00 74 ILE A C 1
ATOM 588 O O . ILE A 1 74 ? 3.832 15.633 11.553 1.00 94.00 74 ILE A O 1
ATOM 592 N N . LEU A 1 75 ? 3.210 15.585 9.394 1.00 94.62 75 LEU A N 1
ATOM 593 C CA . LEU A 1 75 ? 3.026 17.034 9.263 1.00 94.62 75 LEU A CA 1
ATOM 594 C C . LEU A 1 75 ? 1.985 17.569 10.252 1.00 94.62 75 LEU A C 1
ATOM 596 O O . LEU A 1 75 ? 2.214 18.588 10.901 1.00 94.62 75 LEU A O 1
ATOM 600 N N . HIS A 1 76 ? 0.871 16.857 10.423 1.00 92.88 76 HIS A N 1
ATOM 601 C CA . HIS A 1 76 ? -0.165 17.218 11.385 1.00 92.88 76 HIS A CA 1
ATOM 602 C C . HIS A 1 76 ? 0.366 17.188 12.826 1.00 92.88 76 HIS A C 1
ATOM 604 O O . HIS A 1 76 ? 0.115 18.108 13.604 1.00 92.88 76 HIS A O 1
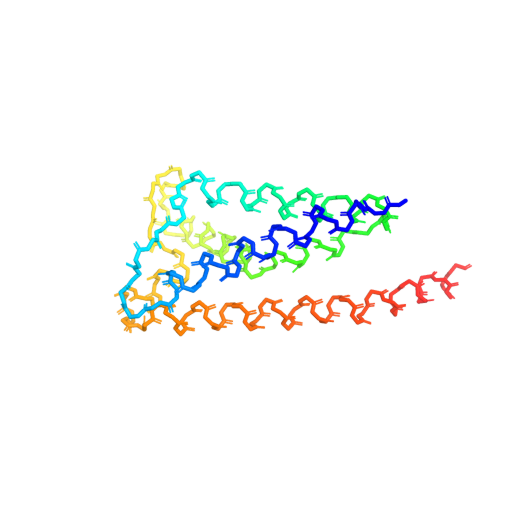ATOM 610 N N . ARG A 1 77 ? 1.138 16.160 13.196 1.00 93.19 77 ARG A N 1
ATOM 611 C CA . ARG A 1 77 ? 1.737 16.058 14.538 1.00 93.19 77 ARG A CA 1
ATOM 612 C C . ARG A 1 77 ? 2.755 17.158 14.803 1.00 93.19 77 ARG A C 1
ATOM 614 O O . ARG A 1 77 ? 2.766 17.706 15.904 1.00 93.19 77 ARG A O 1
ATOM 621 N N . LEU A 1 78 ? 3.559 17.511 13.800 1.00 93.62 78 LEU A N 1
ATOM 622 C CA . LEU A 1 78 ? 4.490 18.636 13.881 1.00 93.62 78 LEU A CA 1
ATOM 623 C C . LEU A 1 78 ? 3.745 19.961 14.083 1.00 93.62 78 LEU A C 1
ATOM 625 O O . LEU A 1 78 ? 4.134 20.748 14.943 1.00 93.62 78 LEU A O 1
ATOM 629 N N . TYR A 1 79 ? 2.638 20.180 13.365 1.00 94.38 79 TYR A N 1
ATOM 630 C CA . TYR A 1 79 ? 1.784 21.357 13.547 1.00 94.38 79 TYR A CA 1
ATOM 631 C C . TYR A 1 79 ? 1.199 21.442 14.967 1.00 94.38 79 TYR A C 1
ATOM 633 O O . TYR A 1 79 ? 1.245 22.500 15.594 1.00 94.38 79 TYR A O 1
ATOM 641 N N . LEU A 1 80 ? 0.729 20.317 15.516 1.00 92.94 80 LEU A N 1
ATOM 642 C CA . LEU A 1 80 ? 0.245 20.221 16.899 1.00 92.94 80 LEU A CA 1
ATOM 643 C C . LEU A 1 80 ? 1.364 20.214 17.957 1.00 92.94 80 LEU A C 1
ATOM 645 O O . LEU A 1 80 ? 1.066 20.104 19.145 1.00 92.94 80 LEU A O 1
ATOM 649 N N . LYS A 1 81 ? 2.638 20.318 17.550 1.00 93.56 81 LYS A N 1
ATOM 650 C CA . LYS A 1 81 ? 3.824 20.255 18.424 1.00 93.56 81 LYS A CA 1
ATOM 651 C C . LYS A 1 81 ? 3.888 18.984 19.286 1.00 93.56 81 LYS A C 1
ATOM 653 O O . LYS A 1 81 ? 4.377 19.015 20.413 1.00 93.56 81 LYS A O 1
ATOM 658 N N . GLN A 1 82 ? 3.400 17.861 18.765 1.00 91.25 82 GLN A N 1
ATOM 659 C CA . GLN A 1 82 ? 3.495 16.557 19.425 1.00 91.25 82 GLN A CA 1
ATOM 660 C C . GLN A 1 82 ? 4.846 15.889 19.139 1.00 91.25 82 GLN A C 1
ATOM 662 O O . GLN A 1 82 ? 5.424 16.066 18.067 1.00 91.25 82 GLN A O 1
ATOM 667 N N . ASN A 1 83 ? 5.324 15.056 20.065 1.00 91.31 83 ASN A N 1
ATOM 668 C CA . ASN A 1 83 ? 6.551 14.285 19.873 1.00 91.31 83 ASN A CA 1
ATOM 669 C C . ASN A 1 83 ? 6.350 13.166 18.837 1.00 91.31 83 ASN A C 1
ATOM 671 O O . ASN A 1 83 ? 5.731 12.148 19.134 1.00 91.31 83 ASN A O 1
ATOM 675 N N . ILE A 1 84 ? 6.908 13.323 17.636 1.00 89.94 84 ILE A N 1
ATOM 676 C CA . ILE A 1 84 ? 6.738 12.371 16.527 1.00 89.94 84 ILE A CA 1
ATOM 677 C C . ILE A 1 84 ? 7.256 10.951 16.820 1.00 89.94 84 ILE A C 1
ATOM 679 O O . ILE A 1 84 ? 6.802 10.010 16.175 1.00 89.94 84 ILE A O 1
ATOM 683 N N . PHE A 1 85 ? 8.151 10.781 17.796 1.00 90.00 85 PHE A N 1
ATOM 684 C CA . PHE A 1 85 ? 8.711 9.477 18.169 1.00 90.00 85 PHE A CA 1
ATOM 685 C C . PHE A 1 85 ? 7.818 8.675 19.119 1.00 90.00 85 PHE A C 1
ATOM 687 O O . PHE A 1 85 ? 8.023 7.478 19.300 1.00 90.00 85 PHE A O 1
ATOM 694 N N . GLU A 1 86 ? 6.815 9.311 19.722 1.00 90.81 86 GLU A N 1
ATOM 695 C CA . GLU A 1 86 ? 5.846 8.617 20.562 1.00 90.81 86 GLU A CA 1
ATOM 696 C C . GLU A 1 86 ? 4.739 7.975 19.728 1.00 90.81 86 GLU A C 1
ATOM 698 O O . GLU A 1 86 ? 4.338 8.498 18.679 1.00 90.81 86 GLU A O 1
ATOM 703 N N . ALA A 1 87 ? 4.212 6.856 20.231 1.00 87.00 87 ALA A N 1
ATOM 704 C CA . ALA A 1 87 ? 3.086 6.161 19.626 1.00 87.00 87 ALA A CA 1
ATOM 705 C C . ALA A 1 87 ? 1.862 7.087 19.524 1.00 87.00 87 ALA A C 1
ATOM 707 O O . ALA A 1 87 ? 1.502 7.783 20.472 1.00 87.00 87 ALA A O 1
ATOM 708 N N . HIS A 1 88 ? 1.192 7.067 18.373 1.00 89.81 88 HIS A N 1
ATOM 709 C CA . HIS A 1 88 ? 0.012 7.887 18.107 1.00 89.81 88 HIS A CA 1
ATOM 710 C C . HIS A 1 88 ? -1.078 7.082 17.411 1.00 89.81 88 HIS A C 1
ATOM 712 O O . HIS A 1 88 ? -0.855 5.978 16.917 1.00 89.81 88 HIS A O 1
ATOM 718 N N . ARG A 1 89 ? -2.281 7.662 17.376 1.00 86.69 89 ARG A N 1
ATOM 719 C CA . ARG A 1 89 ? -3.459 7.076 16.720 1.00 86.69 89 ARG A CA 1
ATOM 720 C C . ARG 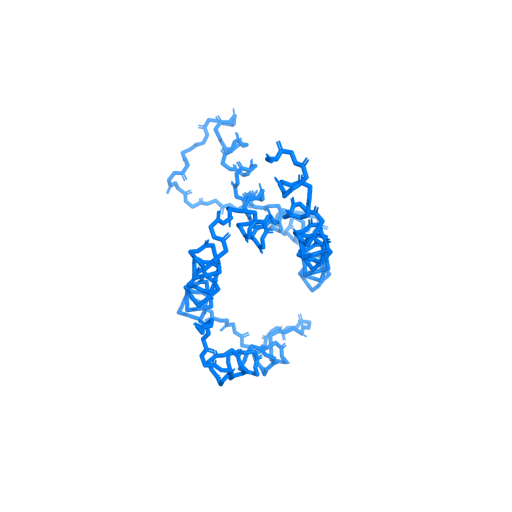A 1 89 ? -4.104 8.015 15.695 1.00 86.69 89 ARG A C 1
ATOM 722 O O . ARG A 1 89 ? -5.313 8.001 15.503 1.00 86.69 89 ARG A O 1
ATOM 729 N N . LEU A 1 90 ? -3.280 8.877 15.101 1.00 90.19 90 LEU A N 1
ATOM 730 C CA . LEU A 1 90 ? -3.702 9.960 14.202 1.00 90.19 90 LEU A CA 1
ATOM 731 C C . LEU A 1 90 ? -3.621 9.606 12.712 1.00 90.19 90 LEU A C 1
ATOM 733 O O . LEU A 1 90 ? -3.813 10.486 11.880 1.00 90.19 90 LEU A O 1
ATOM 737 N N . HIS A 1 91 ? -3.343 8.347 12.365 1.00 92.31 91 HIS A N 1
ATOM 738 C CA . HIS A 1 91 ? -3.442 7.942 10.966 1.00 92.31 91 HIS A CA 1
ATOM 739 C C . HIS A 1 91 ? -4.876 8.082 10.478 1.00 92.31 91 HIS A C 1
ATOM 741 O O . HIS A 1 91 ? -5.828 7.790 11.210 1.00 92.31 91 HIS A O 1
ATOM 747 N N . PHE A 1 92 ? -5.042 8.488 9.226 1.00 92.56 92 PHE A N 1
ATOM 748 C CA . PHE A 1 92 ? -6.349 8.834 8.690 1.00 92.56 92 PHE A CA 1
ATOM 749 C C . PHE A 1 92 ? -7.326 7.656 8.763 1.00 92.56 92 PHE A C 1
ATOM 751 O O . PHE A 1 92 ? -8.469 7.825 9.194 1.00 92.56 92 PHE A O 1
ATOM 758 N N . TYR A 1 93 ? -6.864 6.433 8.481 1.00 91.75 93 TYR A N 1
ATOM 759 C CA . TYR A 1 93 ? -7.707 5.242 8.609 1.00 91.75 93 TYR A CA 1
ATOM 760 C C . TYR A 1 93 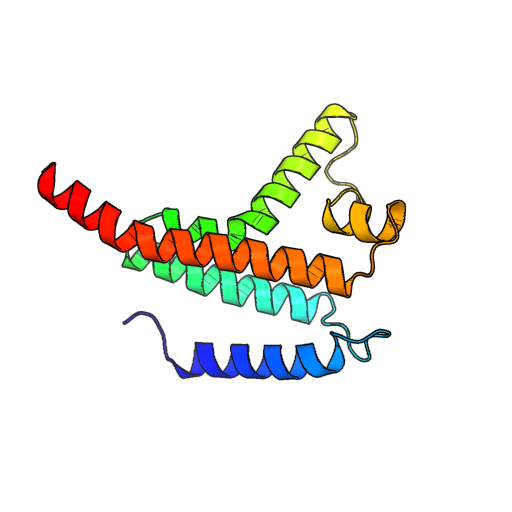? -8.184 5.006 10.054 1.00 91.75 93 TYR A C 1
ATOM 762 O O . TYR A 1 93 ? -9.310 4.550 10.252 1.00 91.75 93 TYR A O 1
ATOM 770 N N . GLN A 1 94 ? -7.350 5.321 11.057 1.00 92.31 94 GLN A N 1
ATOM 771 C CA . GLN A 1 94 ? -7.684 5.172 12.478 1.00 92.31 94 GLN A CA 1
ATOM 772 C C . GLN A 1 94 ? -8.699 6.221 12.904 1.00 92.31 94 GLN A C 1
ATOM 774 O O . GLN A 1 94 ? -9.632 5.898 13.632 1.00 92.31 94 GLN A O 1
ATOM 779 N N . ILE A 1 95 ? -8.555 7.455 12.420 1.00 93.50 95 ILE A N 1
ATOM 780 C CA . ILE A 1 95 ? -9.524 8.526 12.655 1.00 93.50 95 ILE A CA 1
ATOM 781 C C . ILE A 1 95 ? -10.889 8.117 12.085 1.00 93.50 95 ILE A C 1
ATOM 783 O O . ILE A 1 95 ? -11.896 8.160 12.792 1.00 93.50 95 ILE A O 1
ATOM 787 N N . LEU A 1 96 ? -10.931 7.641 10.836 1.00 93.69 96 LEU A N 1
ATOM 788 C CA . LEU A 1 96 ? -12.171 7.189 10.198 1.00 93.69 96 LEU A CA 1
ATOM 789 C C . LEU A 1 96 ? -12.838 6.034 10.957 1.00 93.69 96 LEU A C 1
ATOM 791 O O . LEU A 1 96 ? -14.063 6.001 11.091 1.00 93.69 96 LEU A O 1
ATOM 795 N N . SER A 1 97 ? -12.056 5.078 11.456 1.00 92.44 97 SER A N 1
ATOM 796 C CA . SER A 1 97 ? -12.627 3.918 12.133 1.00 92.44 97 SER A CA 1
ATOM 797 C C . SER A 1 97 ? -12.984 4.156 13.595 1.00 92.44 97 SER A C 1
ATOM 799 O O . SER A 1 97 ? -13.993 3.633 14.062 1.00 92.44 97 SER A O 1
ATOM 801 N N . ASN A 1 98 ? -12.169 4.917 14.325 1.00 91.75 98 ASN A N 1
ATOM 802 C CA . ASN A 1 98 ? -12.304 5.082 15.771 1.00 91.75 98 ASN A CA 1
ATOM 803 C C . ASN A 1 98 ? -13.197 6.278 16.109 1.00 91.75 98 ASN A C 1
ATOM 805 O O . ASN A 1 98 ? -14.151 6.125 16.869 1.00 91.75 98 ASN A O 1
ATOM 809 N N . GLU A 1 99 ? -12.927 7.437 15.502 1.00 91.50 99 GLU A N 1
ATOM 810 C CA . GLU A 1 99 ? -13.642 8.686 15.794 1.00 91.50 99 GLU A CA 1
ATOM 811 C C . GLU A 1 99 ? -14.955 8.760 15.011 1.00 91.50 99 GLU A C 1
ATOM 813 O O . GLU A 1 99 ? -16.028 8.952 15.584 1.00 91.50 99 GLU A O 1
ATOM 818 N N . TYR A 1 100 ? -14.897 8.507 13.699 1.00 91.75 100 TYR A N 1
ATOM 819 C CA . TYR A 1 100 ? -16.084 8.524 12.833 1.00 91.75 100 TYR A CA 1
ATOM 820 C C . TYR A 1 100 ? -16.877 7.209 12.852 1.00 91.75 100 TYR A C 1
ATOM 822 O O . TYR A 1 100 ? -17.923 7.114 12.209 1.00 91.75 100 TYR A O 1
ATOM 830 N N . LYS A 1 101 ? -16.408 6.191 13.591 1.00 92.50 101 LYS A N 1
ATOM 831 C CA . LYS A 1 101 ? -17.071 4.882 13.769 1.00 92.50 101 LYS A CA 1
ATOM 832 C C . LYS A 1 101 ? -17.429 4.179 12.453 1.00 92.50 101 LYS A C 1
ATOM 834 O O . LYS A 1 101 ? -18.342 3.347 12.407 1.00 92.50 101 LYS A O 1
ATOM 839 N N . ILE A 1 102 ? -16.710 4.485 11.372 1.00 93.44 102 ILE A N 1
ATOM 840 C CA . ILE A 1 102 ? -16.892 3.814 10.088 1.00 93.44 102 ILE A CA 1
ATOM 841 C C . ILE A 1 102 ? -16.341 2.397 10.221 1.00 93.44 102 ILE A C 1
ATOM 843 O O . ILE A 1 102 ? -15.268 2.163 10.774 1.00 93.44 102 ILE A O 1
ATOM 847 N N . GLN A 1 103 ? -17.076 1.415 9.702 1.00 92.94 103 GLN A N 1
ATOM 848 C CA . GLN A 1 103 ? -16.644 0.022 9.776 1.00 92.94 103 GLN A CA 1
ATOM 849 C C . GLN A 1 103 ? -15.273 -0.150 9.109 1.00 92.94 103 GLN A C 1
ATOM 851 O O . GLN A 1 103 ? -15.129 0.164 7.927 1.00 92.94 103 GLN A O 1
ATOM 856 N N . HIS A 1 104 ? -14.306 -0.746 9.819 1.00 90.62 104 HIS A N 1
ATOM 857 C CA . HIS A 1 104 ? -12.948 -0.982 9.304 1.00 90.62 104 HIS A CA 1
ATOM 858 C C . HIS A 1 104 ? -12.936 -1.625 7.913 1.00 90.62 104 HIS A C 1
ATOM 860 O O . HIS A 1 104 ? -12.139 -1.249 7.071 1.00 90.62 104 HIS A O 1
ATOM 866 N N . ARG A 1 105 ? -13.874 -2.537 7.632 1.00 91.88 105 ARG A N 1
ATOM 867 C CA . ARG A 1 105 ? -14.009 -3.194 6.322 1.00 91.88 105 ARG A CA 1
ATOM 868 C C . ARG A 1 105 ? -14.256 -2.222 5.169 1.00 91.88 105 ARG A C 1
ATOM 870 O O . ARG A 1 105 ? -13.743 -2.448 4.078 1.00 91.88 105 ARG A O 1
ATOM 877 N N . ILE A 1 106 ? -15.054 -1.182 5.412 1.00 94.31 106 ILE A N 1
ATOM 878 C CA . ILE A 1 106 ? -15.364 -0.143 4.426 1.00 94.31 106 ILE A CA 1
ATOM 879 C C . ILE A 1 106 ? -14.134 0.740 4.242 1.00 94.31 106 ILE A C 1
ATOM 881 O O . ILE A 1 106 ? -13.723 0.962 3.111 1.00 94.31 106 ILE A O 1
ATOM 885 N N . VAL A 1 107 ? -13.497 1.163 5.339 1.00 95.19 107 VAL A N 1
ATOM 886 C CA . VAL A 1 107 ? -12.258 1.957 5.287 1.00 95.19 107 VAL A CA 1
ATOM 887 C C . VAL A 1 107 ? -11.164 1.204 4.520 1.00 95.19 107 VAL A C 1
ATOM 889 O O . VAL A 1 107 ? -10.599 1.745 3.575 1.00 95.19 107 VAL A O 1
ATOM 892 N N . SER A 1 108 ? -10.923 -0.071 4.841 1.00 94.19 108 SER A N 1
ATOM 893 C CA . SER A 1 108 ? -9.955 -0.919 4.135 1.00 94.19 108 SER A CA 1
ATOM 894 C C . SER A 1 108 ? -10.297 -1.098 2.656 1.00 94.19 108 SER A C 1
ATOM 896 O O . SER A 1 108 ? -9.392 -1.090 1.828 1.00 94.19 108 SER A O 1
ATOM 898 N N . LEU A 1 109 ? -11.582 -1.235 2.307 1.00 95.62 109 LEU A N 1
ATOM 899 C CA . LEU A 1 109 ? -12.012 -1.349 0.913 1.00 95.62 109 LEU A CA 1
ATOM 900 C C . LEU A 1 109 ? -11.775 -0.045 0.143 1.00 95.62 109 LEU A C 1
ATOM 902 O O . LEU A 1 109 ? -11.274 -0.091 -0.975 1.00 95.62 109 LEU A O 1
ATOM 906 N N . ILE A 1 110 ? -12.077 1.107 0.747 1.00 96.38 110 ILE A N 1
ATOM 907 C CA . ILE A 1 110 ? -11.798 2.423 0.158 1.00 96.38 110 ILE A CA 1
ATOM 908 C C . ILE A 1 110 ? -10.296 2.575 -0.090 1.00 96.38 110 ILE A C 1
ATOM 910 O O . ILE A 1 110 ? -9.900 2.936 -1.192 1.00 96.38 110 ILE A O 1
ATOM 914 N N . TYR A 1 111 ? -9.455 2.243 0.892 1.00 96.38 111 TYR A N 1
ATOM 915 C CA . TYR A 1 111 ? -7.998 2.281 0.731 1.00 96.38 111 TYR A CA 1
ATOM 916 C C . TYR A 1 111 ? -7.524 1.361 -0.403 1.00 96.38 111 TYR A C 1
ATOM 918 O O . TYR A 1 111 ? -6.738 1.788 -1.246 1.00 96.38 111 TYR A O 1
ATOM 926 N N . ALA A 1 112 ? -8.033 0.126 -0.462 1.00 95.44 112 ALA A N 1
ATOM 927 C CA . ALA A 1 112 ? -7.675 -0.836 -1.502 1.00 95.44 112 ALA A CA 1
ATOM 928 C C . ALA A 1 112 ? -8.083 -0.357 -2.904 1.00 95.44 112 ALA A C 1
ATOM 930 O O . ALA A 1 112 ? -7.283 -0.443 -3.834 1.00 95.44 112 ALA A O 1
ATOM 931 N N . ILE A 1 113 ? -9.298 0.179 -3.059 1.00 97.88 113 ILE A N 1
ATOM 932 C CA . ILE A 1 113 ? -9.791 0.711 -4.336 1.00 97.88 113 ILE A CA 1
ATOM 933 C C . ILE A 1 113 ? -8.969 1.930 -4.754 1.00 97.88 113 ILE A C 1
ATOM 935 O O . ILE A 1 113 ? -8.468 1.961 -5.874 1.00 97.88 113 ILE A O 1
ATOM 939 N N . THR A 1 114 ? -8.768 2.901 -3.860 1.00 97.50 114 THR A N 1
ATOM 940 C CA . THR A 1 114 ? -7.989 4.111 -4.156 1.00 97.50 114 THR A CA 1
ATOM 941 C C . THR A 1 114 ? -6.557 3.767 -4.556 1.00 97.50 114 THR A C 1
ATOM 943 O O . THR A 1 114 ? -6.072 4.262 -5.571 1.00 97.50 114 THR A O 1
ATOM 946 N N . GLN A 1 115 ? -5.890 2.871 -3.819 1.00 97.06 115 GLN A N 1
ATOM 947 C CA . GLN A 1 115 ? -4.536 2.440 -4.166 1.00 97.06 115 GLN A CA 1
ATOM 948 C C . GLN A 1 115 ? -4.512 1.687 -5.502 1.00 97.06 115 GLN A C 1
ATOM 950 O O . GLN A 1 115 ? -3.617 1.926 -6.306 1.00 97.06 115 GLN A O 1
ATOM 955 N N . SER A 1 116 ? -5.506 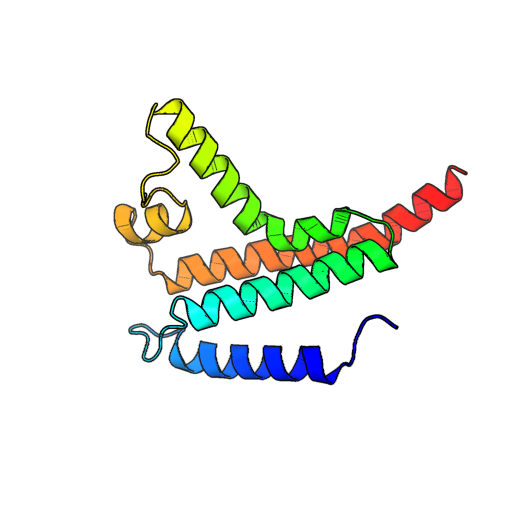0.837 -5.780 1.00 96.69 116 SER A N 1
ATOM 956 C CA . SER A 1 116 ? -5.603 0.118 -7.059 1.00 96.69 116 SER A CA 1
ATOM 957 C C . SER A 1 116 ? -5.803 1.067 -8.242 1.00 96.69 116 SER A C 1
ATOM 959 O O . SER A 1 116 ? -5.187 0.872 -9.286 1.00 96.69 116 SER A O 1
ATOM 961 N N . ILE A 1 117 ? -6.613 2.120 -8.078 1.00 97.56 117 ILE A N 1
ATOM 962 C CA . ILE A 1 117 ? -6.805 3.165 -9.094 1.00 97.56 117 ILE A CA 1
ATOM 963 C C . ILE A 1 117 ? -5.484 3.891 -9.357 1.00 97.56 117 ILE A C 1
ATOM 965 O O . ILE A 1 117 ? -5.085 4.017 -10.511 1.00 97.56 117 ILE A O 1
ATOM 969 N N . ILE A 1 118 ? -4.777 4.321 -8.306 1.00 96.12 118 ILE A N 1
ATOM 970 C CA . ILE A 1 118 ? -3.479 4.997 -8.450 1.00 96.12 118 ILE A CA 1
ATOM 971 C C . ILE A 1 118 ? -2.471 4.081 -9.147 1.00 96.12 118 ILE A C 1
ATOM 973 O O . ILE A 1 118 ? -1.835 4.500 -10.109 1.00 96.12 118 ILE A O 1
ATOM 977 N N . SER A 1 119 ? -2.356 2.823 -8.721 1.00 95.44 119 SER A N 1
ATOM 978 C CA . SER A 1 119 ? -1.468 1.848 -9.359 1.00 95.44 119 SER A CA 1
ATOM 979 C C . SER A 1 119 ? -1.831 1.612 -10.830 1.00 95.44 119 SER A C 1
ATOM 981 O O . SER A 1 119 ? -0.936 1.560 -11.668 1.00 95.44 119 SER A O 1
ATOM 983 N N . GLY A 1 120 ? -3.122 1.537 -11.170 1.00 95.00 120 GLY A N 1
ATOM 984 C CA . GLY A 1 120 ? -3.586 1.418 -12.556 1.00 95.00 120 GLY A CA 1
ATOM 985 C C . GLY A 1 120 ? -3.231 2.637 -13.412 1.00 95.00 120 GLY A C 1
ATOM 986 O O . GLY A 1 120 ? -2.767 2.479 -14.539 1.00 95.00 120 GLY A O 1
ATOM 987 N N . ILE A 1 121 ? -3.375 3.847 -12.862 1.00 94.00 121 ILE A N 1
ATOM 988 C CA . ILE A 1 121 ? -2.947 5.096 -13.511 1.00 94.00 121 ILE A CA 1
ATOM 989 C C . ILE A 1 121 ? -1.434 5.074 -13.746 1.00 94.00 121 ILE A C 1
ATOM 991 O O . ILE A 1 121 ? -0.991 5.357 -14.853 1.00 94.00 121 ILE A O 1
ATOM 995 N N . VAL A 1 122 ? -0.638 4.705 -12.740 1.00 93.56 122 VAL A N 1
ATOM 996 C CA . VAL A 1 122 ? 0.829 4.645 -12.855 1.00 93.56 122 VAL A CA 1
ATOM 997 C C . VAL A 1 122 ? 1.252 3.705 -13.979 1.00 93.56 122 VAL A C 1
ATOM 999 O O . VAL A 1 122 ? 2.053 4.104 -14.816 1.00 93.56 122 VAL A O 1
ATOM 1002 N N . VAL A 1 123 ? 0.674 2.502 -14.046 1.00 92.56 123 VAL A N 1
ATOM 1003 C CA . VAL A 1 123 ? 0.956 1.542 -15.126 1.00 92.56 123 VAL A CA 1
ATOM 1004 C C . VAL A 1 123 ? 0.565 2.120 -16.488 1.00 92.56 123 VAL A C 1
ATOM 1006 O O . VAL A 1 123 ? 1.369 2.103 -17.410 1.00 92.56 123 VAL A O 1
ATOM 1009 N N . PHE A 1 124 ? -0.636 2.691 -16.613 1.00 90.12 124 PHE A N 1
ATOM 1010 C CA . PHE A 1 124 ? -1.122 3.238 -17.884 1.00 90.12 124 PHE A CA 1
ATOM 1011 C C . PHE A 1 124 ? -0.294 4.425 -18.398 1.00 90.12 124 PHE A C 1
ATOM 1013 O O . PHE A 1 124 ? -0.097 4.580 -19.603 1.00 90.12 124 PHE A O 1
ATOM 1020 N N . PHE A 1 125 ? 0.162 5.299 -17.499 1.00 86.81 125 PHE A N 1
ATOM 1021 C CA . PHE A 1 125 ? 0.958 6.468 -17.869 1.00 86.81 125 PHE A CA 1
ATOM 1022 C C . PHE A 1 125 ? 2.440 6.151 -18.042 1.00 86.81 125 PHE A C 1
ATOM 1024 O O . PHE A 1 125 ? 3.099 6.865 -18.793 1.00 86.81 125 PHE A O 1
ATOM 1031 N N . TYR A 1 126 ? 2.961 5.103 -17.404 1.00 83.31 126 TYR A N 1
ATOM 1032 C CA . TYR A 1 126 ? 4.355 4.693 -17.560 1.00 83.31 126 TYR A CA 1
ATOM 1033 C C . TYR A 1 126 ? 4.703 4.405 -19.029 1.00 83.31 126 TYR A C 1
ATOM 1035 O O . TYR A 1 126 ? 5.640 5.008 -19.552 1.00 83.31 126 TYR A O 1
ATOM 1043 N N . ASP A 1 127 ? 3.875 3.621 -19.727 1.00 71.81 127 ASP A N 1
ATOM 1044 C CA . ASP A 1 127 ? 4.066 3.312 -21.155 1.00 71.81 127 ASP A CA 1
ATOM 1045 C C . ASP A 1 127 ? 4.079 4.581 -22.030 1.00 71.81 127 ASP A C 1
ATOM 1047 O O . ASP A 1 127 ? 4.798 4.687 -23.028 1.00 71.81 127 ASP A O 1
ATOM 1051 N N . LYS A 1 128 ? 3.297 5.596 -21.641 1.00 71.56 128 LYS A N 1
ATOM 1052 C CA . LYS A 1 128 ? 3.235 6.878 -22.356 1.00 71.56 128 LYS A CA 1
ATOM 1053 C C . LYS A 1 128 ? 4.412 7.796 -22.038 1.00 71.56 128 LYS A C 1
ATOM 1055 O O . LYS A 1 128 ? 4.848 8.529 -22.922 1.00 71.56 128 LYS A O 1
ATOM 1060 N N . LEU A 1 129 ? 4.919 7.773 -20.808 1.00 65.31 129 LEU A N 1
ATOM 1061 C CA . LEU A 1 129 ? 6.049 8.598 -20.380 1.00 65.31 129 LEU A CA 1
ATOM 1062 C C . LEU A 1 129 ? 7.346 8.170 -21.069 1.00 65.31 129 LEU A C 1
ATOM 1064 O O . LEU A 1 129 ? 8.050 9.043 -21.571 1.00 65.31 129 LEU A O 1
ATOM 1068 N N . GLU A 1 130 ? 7.615 6.863 -21.177 1.00 58.53 130 GLU A N 1
ATOM 1069 C CA . GLU A 1 130 ? 8.786 6.369 -21.920 1.00 58.53 130 GLU A CA 1
ATOM 1070 C C . GLU A 1 130 ? 8.740 6.779 -23.394 1.00 58.53 130 GLU A C 1
ATOM 1072 O O . GLU A 1 130 ? 9.737 7.246 -23.949 1.00 58.53 130 GLU A O 1
ATOM 1077 N N . THR A 1 131 ? 7.557 6.688 -24.007 1.00 56.31 131 THR A N 1
ATOM 1078 C CA . THR A 1 131 ? 7.347 7.101 -25.397 1.00 56.31 131 THR A CA 1
ATOM 1079 C C . THR A 1 131 ? 7.666 8.590 -25.585 1.00 56.31 131 THR A C 1
ATOM 1081 O O . THR A 1 131 ? 8.375 8.949 -26.518 1.00 56.31 131 THR A O 1
ATOM 1084 N N . VAL A 1 132 ? 7.213 9.469 -24.682 1.00 56.38 132 VAL A N 1
ATOM 1085 C CA . VAL A 1 132 ? 7.483 10.918 -24.761 1.00 56.38 132 VAL A CA 1
ATOM 1086 C C . VAL A 1 132 ? 8.965 11.235 -24.556 1.00 56.38 132 VAL A C 1
ATOM 1088 O O . VAL A 1 132 ? 9.504 12.060 -25.288 1.00 56.38 132 VAL A O 1
ATOM 1091 N N . THR A 1 133 ? 9.654 10.570 -23.626 1.00 55.03 133 THR A N 1
ATOM 1092 C CA . THR A 1 133 ? 11.106 10.757 -23.458 1.00 55.03 133 THR A CA 1
ATOM 1093 C C . THR A 1 133 ? 11.914 10.320 -24.683 1.00 55.03 133 THR A C 1
ATOM 1095 O O . THR A 1 133 ? 12.933 10.936 -24.968 1.00 55.03 133 THR A O 1
ATOM 1098 N N . LEU A 1 134 ? 11.436 9.328 -25.444 1.00 50.38 134 LEU A N 1
ATOM 1099 C CA . LEU A 1 134 ? 12.044 8.872 -26.702 1.00 50.38 134 LEU A CA 1
ATOM 1100 C C . LEU A 1 134 ? 11.856 9.848 -27.875 1.00 50.38 134 LEU A C 1
ATOM 1102 O O . LEU A 1 134 ? 12.632 9.798 -28.818 1.00 50.38 134 LEU A O 1
ATOM 1106 N N . PHE A 1 135 ? 10.836 10.712 -27.835 1.00 49.06 135 PHE A N 1
ATOM 1107 C CA . PHE A 1 135 ? 10.595 11.737 -28.863 1.00 49.06 135 PHE A CA 1
ATOM 1108 C C . PHE A 1 135 ? 11.241 13.094 -28.544 1.00 49.06 135 PHE A C 1
ATOM 1110 O O . PHE A 1 135 ? 11.272 13.971 -29.406 1.00 49.06 135 PHE A O 1
ATOM 1117 N N . VAL A 1 136 ? 11.706 13.295 -27.308 1.00 52.56 136 VAL A N 1
ATOM 1118 C CA . VAL A 1 136 ? 12.348 14.542 -26.852 1.00 52.56 136 VAL A CA 1
ATOM 1119 C C . VAL A 1 136 ? 13.885 14.456 -26.903 1.00 52.56 136 VAL A C 1
ATOM 1121 O O . VAL A 1 136 ? 14.549 15.490 -26.832 1.00 52.56 136 VAL A O 1
ATOM 1124 N N . VAL A 1 137 ? 14.445 13.252 -27.069 1.00 45.75 137 VAL A N 1
ATOM 1125 C CA . VAL A 1 137 ? 15.870 12.994 -27.359 1.00 45.75 137 VAL A CA 1
ATOM 1126 C C . VAL A 1 137 ? 16.049 12.762 -28.853 1.00 45.75 137 VAL A C 1
ATOM 1128 O O . VAL A 1 137 ? 17.019 13.321 -29.410 1.00 45.75 137 VAL A O 1
#